Protein AF-A0A932P2G2-F1 (afdb_monomer_lite)

pLDDT: mean 78.52, std 7.55, range [51.53, 88.81]

Foldseek 3Di:
DDPLVVQVVCVVVVHDHDLVVNLVVLVVCCVVCVVCCVVSVVVNVVSVVVVD

Radius of gyration: 10.6 Å; chains: 1; bounding box: 28×20×20 Å

Sequence (52 aa):
MSALAAQLDAEAKGRPVDTDWTRAQVQRLMAVYPEMTNTLGAIAARLATKAA

Secondary structure (DSSP, 8-state):
--HHHHHHHHHHTT----HHHHHHHHHHHHHH-GGGHHHHHHHHHHHHHH--

Structure (mmCIF, N/CA/C/O backbone):
data_AF-A0A932P2G2-F1
#
_entry.id   AF-A0A932P2G2-F1
#
loop_
_atom_site.group_PDB
_atom_site.id
_atom_site.type_symbol
_atom_site.label_atom_id
_atom_site.label_alt_id
_atom_site.label_comp_id
_atom_site.label_asym_id
_atom_site.label_entity_id
_atom_site.label_seq_id
_atom_site.pdbx_PDB_ins_code
_atom_site.Cartn_x
_atom_site.Cartn_y
_atom_site.Cartn_z
_atom_site.occupancy
_atom_site.B_iso_or_equiv
_atom_site.auth_seq_id
_atom_site.auth_comp_id
_atom_site.auth_asym_id
_atom_site.auth_atom_id
_atom_site.pdbx_PDB_model_num
ATOM 1 N N . MET A 1 1 ? -0.493 12.329 -11.307 1.00 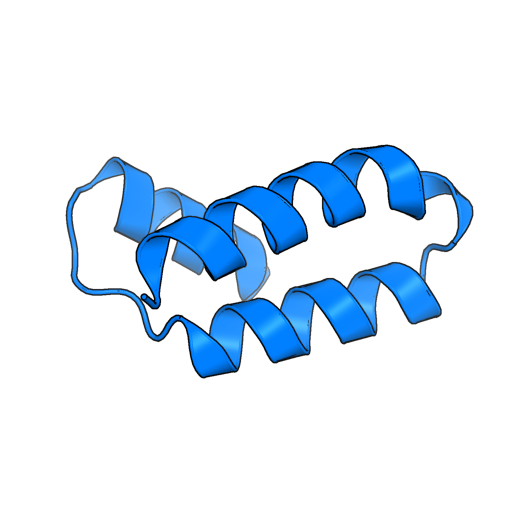56.09 1 MET A N 1
ATOM 2 C CA . MET A 1 1 ? -0.289 11.786 -9.943 1.00 56.09 1 MET A CA 1
ATOM 3 C C . MET A 1 1 ? -0.306 10.272 -10.044 1.00 56.09 1 MET A C 1
ATOM 5 O O . MET A 1 1 ? -1.184 9.755 -10.722 1.00 56.09 1 MET A O 1
ATOM 9 N N . SER A 1 2 ? 0.671 9.567 -9.470 1.00 67.12 2 SER A N 1
ATOM 10 C CA . SER A 1 2 ? 0.676 8.100 -9.492 1.00 67.12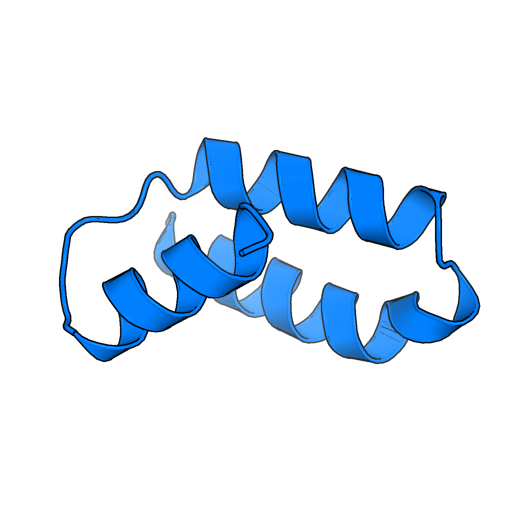 2 SER A CA 1
ATOM 11 C C . SER A 1 2 ? -0.452 7.546 -8.617 1.00 67.12 2 SER A C 1
ATOM 13 O O . SER A 1 2 ? -0.819 8.143 -7.605 1.00 67.12 2 SER A O 1
ATOM 15 N N . ALA A 1 3 ? -0.984 6.391 -9.012 1.00 70.62 3 ALA A N 1
ATOM 16 C CA . ALA A 1 3 ? -1.987 5.612 -8.287 1.00 70.62 3 ALA A CA 1
ATOM 17 C C . ALA A 1 3 ? -1.705 5.508 -6.772 1.00 70.62 3 ALA A C 1
ATOM 19 O O . ALA A 1 3 ? -2.579 5.771 -5.952 1.00 70.62 3 ALA A O 1
ATOM 20 N N . LEU A 1 4 ? -0.454 5.212 -6.408 1.00 72.19 4 LEU A N 1
ATOM 21 C CA . LEU A 1 4 ? -0.011 5.094 -5.018 1.00 72.19 4 LEU A CA 1
ATOM 22 C C . LEU A 1 4 ? -0.081 6.426 -4.250 1.00 72.19 4 LEU A C 1
ATOM 24 O O . LEU A 1 4 ? -0.467 6.443 -3.087 1.00 72.19 4 LEU A O 1
ATOM 28 N N . ALA A 1 5 ? 0.260 7.547 -4.891 1.00 75.81 5 ALA A N 1
ATOM 29 C CA . ALA A 1 5 ? 0.219 8.862 -4.251 1.00 75.81 5 ALA A CA 1
ATOM 30 C C . ALA A 1 5 ? -1.221 9.316 -3.964 1.00 75.81 5 ALA A C 1
ATOM 32 O O . ALA A 1 5 ? -1.492 9.844 -2.889 1.00 75.81 5 ALA A O 1
ATOM 33 N N . ALA A 1 6 ? -2.150 9.065 -4.893 1.00 75.69 6 ALA A N 1
ATOM 34 C CA . ALA A 1 6 ? -3.573 9.329 -4.676 1.00 75.69 6 ALA A CA 1
ATOM 35 C C . ALA A 1 6 ? -4.146 8.468 -3.534 1.00 75.69 6 ALA A C 1
ATOM 37 O O . ALA A 1 6 ? -4.968 8.941 -2.753 1.00 75.69 6 ALA A O 1
ATOM 38 N N . GLN A 1 7 ? -3.664 7.231 -3.405 1.00 74.44 7 GLN A N 1
ATOM 39 C CA . GLN A 1 7 ? -4.059 6.316 -2.339 1.00 74.44 7 GLN A CA 1
ATOM 40 C C . GLN A 1 7 ? -3.556 6.766 -0.960 1.00 74.44 7 GLN A C 1
ATOM 42 O O . GLN A 1 7 ? -4.325 6.788 -0.005 1.00 74.44 7 GLN A O 1
ATOM 47 N N . LEU A 1 8 ? -2.284 7.168 -0.852 1.00 78.31 8 LEU A N 1
ATOM 48 C CA . LEU A 1 8 ? -1.711 7.692 0.394 1.00 78.31 8 LEU A CA 1
ATOM 49 C C . LEU A 1 8 ? -2.405 8.989 0.833 1.00 78.31 8 LEU A C 1
ATOM 51 O O . LEU A 1 8 ? -2.639 9.190 2.022 1.00 78.31 8 LEU A O 1
ATOM 55 N N . ASP A 1 9 ? -2.779 9.845 -0.121 1.00 81.62 9 ASP A N 1
ATOM 56 C CA . ASP A 1 9 ? -3.566 11.053 0.141 1.00 81.62 9 ASP A CA 1
ATOM 57 C C . ASP A 1 9 ? -4.992 10.720 0.616 1.00 81.62 9 ASP A C 1
ATOM 59 O O . ASP A 1 9 ? -5.487 11.324 1.568 1.00 81.62 9 ASP A O 1
ATOM 63 N N . ALA A 1 10 ? -5.642 9.723 0.009 1.00 80.88 10 ALA A N 1
ATOM 64 C CA . ALA A 1 10 ? -6.944 9.237 0.452 1.00 80.88 10 ALA A CA 1
ATOM 65 C C . ALA A 1 10 ? -6.881 8.623 1.864 1.00 80.88 10 ALA A C 1
ATOM 67 O O . ALA A 1 10 ? -7.725 8.958 2.695 1.00 80.88 10 ALA A O 1
ATOM 68 N N . GLU A 1 11 ? -5.855 7.819 2.172 1.00 77.69 11 GLU A N 1
ATOM 69 C CA . GLU A 1 11 ? -5.617 7.277 3.517 1.00 77.69 11 GLU A CA 1
ATOM 70 C C . GLU A 1 11 ? -5.376 8.402 4.536 1.00 77.69 11 GLU A C 1
ATOM 72 O O . GLU A 1 11 ? -5.989 8.404 5.604 1.00 77.69 11 GLU A O 1
ATOM 77 N N . ALA A 1 12 ? -4.538 9.391 4.204 1.00 81.31 12 ALA A N 1
ATOM 78 C CA . ALA A 1 12 ? -4.271 10.546 5.065 1.00 81.31 12 ALA A CA 1
ATOM 79 C C . ALA A 1 12 ? -5.535 11.381 5.336 1.00 81.31 12 ALA A C 1
ATOM 81 O O . ALA A 1 12 ? -5.682 11.959 6.411 1.00 81.31 12 ALA A O 1
ATOM 82 N N . LYS A 1 13 ? -6.469 11.408 4.380 1.00 84.81 13 LYS A N 1
ATOM 83 C CA . LYS A 1 13 ? -7.777 12.071 4.494 1.00 84.81 13 LYS A CA 1
ATOM 84 C C . LYS A 1 13 ? -8.861 11.188 5.124 1.00 84.81 13 LYS A C 1
ATOM 86 O O . LYS A 1 13 ? -10.016 11.608 5.162 1.00 84.81 13 LYS A O 1
ATOM 91 N N . GLY A 1 14 ? -8.524 9.979 5.582 1.00 79.25 14 GLY A N 1
ATOM 92 C CA . GLY A 1 14 ? -9.473 9.034 6.179 1.00 79.25 14 GLY A CA 1
ATOM 93 C C . GLY A 1 14 ? -10.539 8.526 5.205 1.00 79.25 14 GLY A C 1
ATOM 94 O O . GLY A 1 14 ? -11.597 8.067 5.629 1.00 79.25 14 GLY A O 1
ATOM 95 N N . ARG A 1 15 ? -10.296 8.638 3.896 1.00 81.12 15 ARG A N 1
ATOM 96 C CA . ARG A 1 15 ? -11.206 8.136 2.868 1.00 81.12 15 ARG A CA 1
ATOM 97 C C . ARG A 1 15 ? -11.020 6.629 2.713 1.00 81.12 15 ARG A C 1
ATOM 99 O O . ARG A 1 15 ? -9.899 6.142 2.870 1.00 81.12 15 ARG A O 1
ATOM 106 N N . PRO A 1 16 ? -12.090 5.888 2.385 1.00 72.94 16 PRO A N 1
ATOM 107 C CA . PRO A 1 16 ? -11.976 4.468 2.103 1.00 72.94 16 PRO A CA 1
ATOM 108 C C . PRO A 1 16 ? -11.006 4.255 0.941 1.00 72.94 16 PRO A C 1
ATOM 110 O O . PRO A 1 16 ? -11.114 4.895 -0.106 1.00 72.94 16 PRO A O 1
ATOM 113 N N . VAL A 1 17 ? -10.045 3.368 1.163 1.00 73.31 17 VAL A N 1
ATOM 114 C CA . VAL A 1 17 ? -9.011 3.005 0.198 1.00 73.31 17 VAL A CA 1
ATOM 115 C C . VAL A 1 17 ? -9.085 1.516 -0.065 1.00 73.31 17 VAL A C 1
ATOM 117 O O . VAL A 1 17 ? -9.101 0.712 0.867 1.00 73.31 17 VAL A O 1
ATOM 120 N N . ASP A 1 18 ? -9.112 1.162 -1.347 1.00 80.19 18 ASP A N 1
ATOM 121 C CA . ASP A 1 18 ? -9.050 -0.224 -1.797 1.00 80.19 18 ASP A CA 1
ATOM 122 C C . ASP A 1 18 ? -7.676 -0.818 -1.453 1.00 80.19 18 ASP A C 1
ATOM 124 O O . ASP A 1 18 ? -6.643 -0.527 -2.072 1.00 80.19 18 ASP A O 1
ATOM 128 N N . THR A 1 19 ? -7.657 -1.609 -0.389 1.00 76.62 19 THR A N 1
ATOM 129 C CA . THR A 1 19 ? -6.434 -2.132 0.215 1.00 76.62 19 THR A CA 1
ATOM 130 C C . THR A 1 19 ? -5.785 -3.194 -0.674 1.00 76.62 19 THR A C 1
ATOM 132 O O . THR A 1 19 ? -4.554 -3.259 -0.743 1.00 76.62 19 THR A O 1
ATOM 135 N N . ASP A 1 20 ? -6.586 -3.951 -1.427 1.00 81.06 20 ASP A N 1
ATOM 136 C CA . ASP A 1 20 ? -6.118 -4.978 -2.360 1.00 81.06 20 ASP A CA 1
ATOM 137 C C . ASP A 1 20 ? -5.488 -4.351 -3.598 1.00 81.06 20 ASP A C 1
ATOM 139 O O . ASP A 1 20 ? -4.375 -4.716 -3.996 1.00 81.06 20 ASP A O 1
ATOM 143 N N . TRP A 1 21 ? -6.134 -3.324 -4.153 1.00 80.00 21 TRP A N 1
ATOM 144 C CA . TRP A 1 21 ? -5.557 -2.558 -5.250 1.00 80.00 21 TRP A CA 1
ATOM 145 C C . TRP A 1 21 ? -4.244 -1.881 -4.837 1.00 80.00 21 TRP A C 1
ATOM 147 O O . TRP A 1 21 ? -3.262 -1.919 -5.583 1.00 80.00 21 TRP A O 1
ATOM 157 N N . THR A 1 22 ? -4.170 -1.333 -3.617 1.00 78.81 22 THR A N 1
ATOM 158 C CA . THR A 1 22 ? -2.929 -0.725 -3.098 1.00 78.81 22 THR A CA 1
ATOM 159 C C . THR A 1 22 ? -1.808 -1.747 -2.985 1.00 78.81 22 THR A C 1
ATOM 161 O O . THR A 1 22 ? -0.682 -1.484 -3.410 1.00 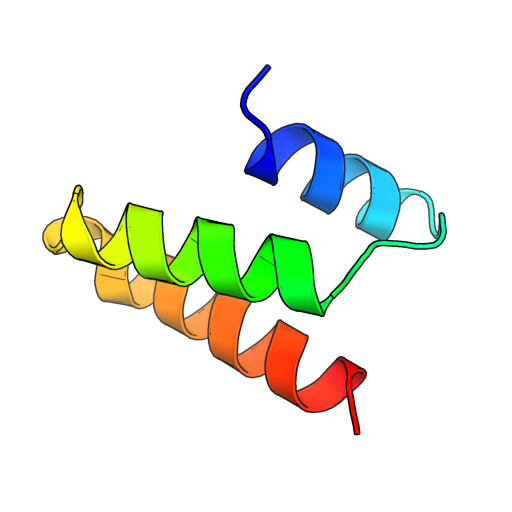78.81 22 THR A O 1
ATOM 164 N N . ARG A 1 23 ? -2.111 -2.929 -2.439 1.00 81.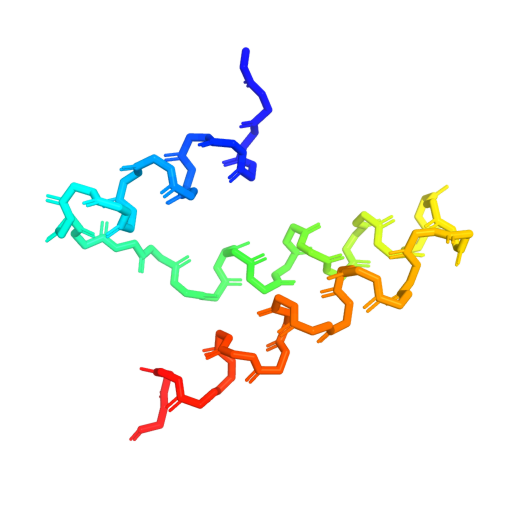56 23 ARG A N 1
ATOM 165 C CA . ARG A 1 23 ? -1.148 -4.021 -2.296 1.00 81.56 23 ARG A CA 1
ATOM 166 C C . ARG A 1 23 ? -0.572 -4.419 -3.654 1.00 81.56 23 ARG A C 1
ATOM 168 O O . ARG A 1 23 ? 0.648 -4.523 -3.777 1.00 81.56 23 ARG A O 1
ATOM 175 N N . ALA A 1 24 ? -1.419 -4.562 -4.673 1.00 84.38 24 ALA A N 1
ATOM 176 C CA . ALA A 1 24 ? -0.985 -4.886 -6.030 1.00 84.38 24 ALA A CA 1
ATOM 177 C C . ALA A 1 24 ? -0.066 -3.802 -6.628 1.00 84.38 24 ALA A C 1
ATOM 179 O O . ALA A 1 24 ? 0.950 -4.123 -7.248 1.00 84.38 24 ALA A O 1
ATOM 180 N N . GLN A 1 25 ? -0.370 -2.515 -6.409 1.00 83.38 25 GLN A N 1
ATOM 181 C CA . GLN A 1 25 ? 0.485 -1.417 -6.879 1.00 83.38 25 GLN A CA 1
ATOM 182 C C . GLN A 1 25 ? 1.842 -1.393 -6.168 1.00 83.38 25 GLN A C 1
ATOM 184 O O . GLN A 1 25 ? 2.866 -1.212 -6.824 1.00 83.38 25 GLN A O 1
ATOM 189 N N . VAL A 1 26 ? 1.873 -1.611 -4.851 1.00 83.44 26 VAL A N 1
ATOM 190 C CA . VAL A 1 26 ? 3.125 -1.649 -4.080 1.00 83.44 26 VAL A CA 1
ATOM 191 C C . VAL A 1 26 ? 3.996 -2.827 -4.516 1.00 83.44 26 VAL A C 1
ATOM 193 O O . VAL A 1 26 ? 5.180 -2.632 -4.776 1.00 83.44 26 VAL A O 1
ATOM 196 N N . GLN A 1 27 ? 3.417 -4.019 -4.694 1.00 84.88 27 GLN A N 1
ATOM 197 C CA . GLN A 1 27 ? 4.143 -5.185 -5.214 1.00 84.88 27 GLN A CA 1
ATOM 198 C C . GLN A 1 27 ? 4.710 -4.934 -6.615 1.00 84.88 27 GLN A C 1
ATOM 200 O O . GLN A 1 27 ? 5.859 -5.277 -6.893 1.00 84.88 27 GLN A O 1
ATOM 205 N N . ARG A 1 28 ? 3.937 -4.280 -7.491 1.00 86.00 28 ARG A N 1
ATOM 206 C CA . ARG A 1 28 ? 4.408 -3.898 -8.825 1.00 86.00 28 ARG A CA 1
ATOM 207 C C . ARG A 1 28 ? 5.563 -2.902 -8.755 1.00 86.00 28 ARG A C 1
ATOM 209 O O . ARG A 1 28 ? 6.535 -3.059 -9.485 1.00 86.00 28 ARG A O 1
ATOM 216 N N . LEU A 1 29 ? 5.481 -1.904 -7.874 1.00 83.75 29 LEU A N 1
ATOM 217 C CA . LEU A 1 29 ? 6.560 -0.937 -7.675 1.00 83.75 29 LEU A CA 1
ATOM 218 C C . LEU A 1 29 ? 7.827 -1.594 -7.118 1.00 83.75 29 LEU A C 1
ATOM 220 O O . LEU A 1 29 ? 8.908 -1.244 -7.570 1.00 83.75 29 LEU A O 1
ATOM 224 N N . MET A 1 30 ? 7.711 -2.565 -6.207 1.00 85.81 30 MET A N 1
ATOM 225 C CA . MET A 1 30 ? 8.866 -3.319 -5.694 1.00 85.81 30 MET A CA 1
ATOM 226 C C . MET A 1 30 ? 9.567 -4.120 -6.799 1.00 85.81 30 MET A C 1
ATOM 228 O O . MET A 1 30 ? 10.784 -4.260 -6.770 1.00 85.81 30 MET A O 1
ATOM 232 N N . ALA A 1 31 ? 8.817 -4.618 -7.787 1.00 86.88 31 ALA A N 1
ATOM 233 C CA . ALA A 1 31 ? 9.385 -5.328 -8.932 1.00 86.88 31 ALA A CA 1
ATOM 234 C C . ALA A 1 31 ? 10.088 -4.397 -9.938 1.00 86.88 31 ALA A C 1
ATOM 236 O O . ALA A 1 31 ? 11.045 -4.814 -10.584 1.00 86.88 31 ALA A O 1
ATOM 237 N N . VAL A 1 32 ? 9.614 -3.154 -10.089 1.00 88.81 32 VAL A N 1
ATOM 238 C CA . VAL A 1 32 ? 10.188 -2.166 -11.027 1.00 88.81 32 VAL A CA 1
ATOM 239 C C . VAL A 1 32 ? 11.351 -1.389 -10.403 1.00 88.81 32 VAL A C 1
ATOM 241 O O . VAL A 1 32 ? 12.300 -1.058 -11.105 1.00 88.81 32 VAL A O 1
ATOM 244 N N . TYR A 1 33 ? 11.283 -1.126 -9.098 1.00 85.62 33 TYR A N 1
ATOM 245 C CA . TYR A 1 33 ? 12.263 -0.353 -8.332 1.00 85.62 33 TYR A CA 1
ATOM 246 C C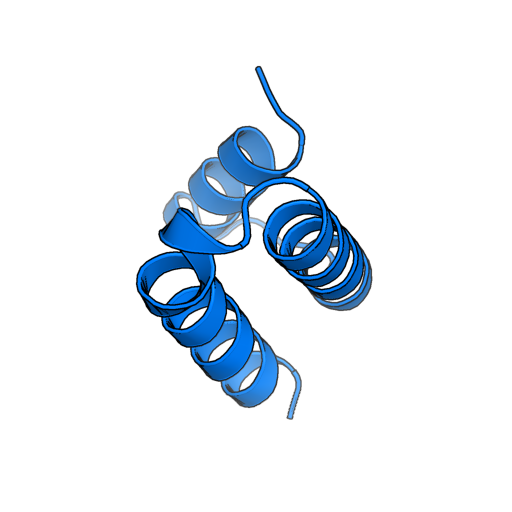 . TYR A 1 33 ? 12.767 -1.177 -7.137 1.00 85.62 33 TYR A C 1
ATOM 248 O O . TYR A 1 33 ? 12.400 -0.902 -5.986 1.00 85.62 33 TYR A O 1
ATOM 256 N N . PRO A 1 34 ? 13.579 -2.221 -7.379 1.00 83.00 34 PRO A N 1
ATOM 257 C CA . PRO A 1 34 ? 14.070 -3.106 -6.326 1.00 83.00 34 PRO A CA 1
ATOM 258 C C . PRO A 1 34 ? 14.906 -2.370 -5.267 1.00 83.00 34 PRO A C 1
ATOM 260 O O . PRO A 1 34 ? 14.900 -2.757 -4.099 1.00 83.00 34 PRO A O 1
ATOM 263 N N . GLU A 1 35 ? 15.555 -1.262 -5.612 1.00 87.62 35 GLU A N 1
ATOM 264 C CA . GLU A 1 35 ? 16.265 -0.385 -4.678 1.00 87.62 35 GLU A CA 1
ATOM 265 C C . GLU A 1 35 ? 15.338 0.300 -3.658 1.00 87.62 35 GLU A C 1
ATOM 267 O O . GLU A 1 35 ? 15.767 0.650 -2.559 1.00 87.62 35 GLU A O 1
ATOM 272 N N . MET A 1 36 ? 14.045 0.436 -3.974 1.00 83.19 36 MET A N 1
ATOM 273 C CA . MET A 1 36 ? 13.031 1.020 -3.089 1.00 83.19 36 MET A CA 1
ATOM 274 C C . MET A 1 36 ? 12.285 -0.029 -2.250 1.00 83.19 36 MET A C 1
ATOM 276 O O . MET A 1 36 ? 11.368 0.319 -1.499 1.00 83.19 36 MET A O 1
ATOM 280 N N . THR A 1 37 ? 12.679 -1.305 -2.334 1.00 82.31 37 THR A N 1
ATOM 281 C CA . THR A 1 37 ? 12.034 -2.437 -1.642 1.00 82.31 37 THR A CA 1
ATOM 282 C C . THR A 1 37 ? 11.909 -2.218 -0.136 1.00 82.31 37 THR A C 1
ATOM 284 O O . THR A 1 37 ? 10.884 -2.575 0.434 1.00 82.31 37 THR A O 1
ATOM 287 N N . ASN A 1 38 ? 12.886 -1.582 0.520 1.00 81.38 38 ASN A N 1
ATOM 288 C CA . ASN A 1 38 ? 12.806 -1.309 1.961 1.00 81.38 38 ASN A CA 1
ATOM 289 C C . ASN A 1 38 ? 11.669 -0.336 2.310 1.00 81.38 38 ASN A C 1
ATOM 291 O O . ASN A 1 38 ? 10.885 -0.590 3.224 1.00 81.38 38 ASN A O 1
ATOM 295 N N . THR A 1 39 ? 11.543 0.763 1.563 1.00 81.94 39 THR A N 1
ATOM 296 C CA . THR A 1 39 ? 10.491 1.764 1.788 1.00 81.94 39 THR A CA 1
ATOM 297 C C . THR A 1 39 ? 9.118 1.214 1.408 1.00 81.94 39 THR A C 1
ATOM 299 O O . THR A 1 39 ? 8.155 1.355 2.159 1.00 81.94 39 THR A O 1
ATOM 302 N N . LEU A 1 40 ? 9.026 0.541 0.260 1.00 81.19 40 LEU A N 1
ATOM 303 C CA . LEU A 1 40 ? 7.783 -0.046 -0.238 1.00 81.19 40 LEU A CA 1
ATOM 304 C C . LEU A 1 40 ? 7.336 -1.253 0.600 1.00 81.19 40 LEU A C 1
ATOM 306 O O . LEU A 1 40 ? 6.142 -1.428 0.831 1.00 81.19 40 LEU A O 1
ATOM 310 N N . GLY A 1 41 ? 8.275 -2.041 1.124 1.00 82.88 41 GLY A N 1
ATOM 311 C CA . GLY A 1 41 ? 8.007 -3.175 2.006 1.00 82.88 41 GLY A CA 1
ATOM 312 C C . GLY A 1 41 ? 7.371 -2.750 3.330 1.00 82.88 41 GLY A C 1
ATOM 313 O O . GLY A 1 41 ? 6.414 -3.381 3.776 1.00 82.88 41 GLY A O 1
ATOM 314 N N . ALA A 1 42 ? 7.817 -1.634 3.916 1.00 82.88 42 ALA A N 1
ATOM 315 C CA . ALA A 1 42 ? 7.185 -1.065 5.108 1.00 82.88 42 ALA A CA 1
ATOM 316 C C . ALA A 1 42 ? 5.730 -0.631 4.841 1.00 82.88 42 ALA A C 1
ATOM 318 O O . ALA A 1 42 ? 4.843 -0.865 5.667 1.00 82.88 42 ALA A O 1
ATOM 319 N N . ILE A 1 43 ? 5.464 -0.054 3.663 1.00 80.75 43 ILE A N 1
ATOM 320 C CA . ILE A 1 43 ? 4.109 0.315 3.230 1.00 80.75 43 ILE A CA 1
ATOM 321 C C . ILE A 1 43 ? 3.252 -0.945 3.034 1.00 80.75 43 ILE A C 1
ATOM 323 O O . ILE A 1 43 ? 2.136 -1.010 3.547 1.00 80.75 43 ILE A O 1
ATOM 327 N N . ALA A 1 44 ? 3.777 -1.974 2.362 1.00 80.12 44 ALA A N 1
ATOM 328 C CA . ALA A 1 44 ? 3.082 -3.246 2.162 1.00 80.12 44 ALA A CA 1
ATOM 329 C C . ALA A 1 44 ? 2.724 -3.935 3.490 1.00 80.12 44 ALA A C 1
ATOM 331 O O . ALA A 1 44 ? 1.596 -4.399 3.654 1.00 80.12 44 ALA A O 1
ATOM 332 N N . ALA A 1 45 ? 3.655 -3.971 4.448 1.00 82.25 45 ALA A N 1
ATOM 333 C CA . ALA A 1 45 ? 3.434 -4.569 5.763 1.00 82.25 45 ALA A CA 1
ATOM 334 C C . ALA A 1 45 ? 2.325 -3.843 6.539 1.00 82.25 45 ALA A C 1
ATOM 336 O O . ALA A 1 45 ? 1.420 -4.489 7.067 1.00 82.25 45 ALA A O 1
ATOM 337 N N . ARG A 1 46 ? 2.346 -2.503 6.535 1.00 79.81 46 ARG A N 1
ATOM 338 C CA . ARG A 1 46 ? 1.309 -1.663 7.153 1.00 79.81 46 ARG A CA 1
ATOM 339 C C . ARG A 1 46 ? -0.066 -1.880 6.519 1.00 79.81 46 ARG A C 1
ATOM 341 O O . ARG A 1 46 ? -1.063 -1.966 7.232 1.00 79.81 46 ARG A O 1
ATOM 348 N N . LEU A 1 47 ? -0.132 -1.973 5.191 1.00 75.56 47 LEU A N 1
ATOM 349 C CA . LEU A 1 47 ? -1.383 -2.256 4.480 1.00 75.56 47 LEU A CA 1
ATOM 350 C C . LEU A 1 47 ? -1.914 -3.652 4.815 1.00 75.56 47 LEU A C 1
ATOM 352 O O . LEU A 1 47 ? -3.119 -3.825 4.971 1.00 75.56 47 LEU A O 1
ATOM 356 N N . ALA A 1 48 ? -1.027 -4.636 4.984 1.00 73.25 48 ALA A N 1
ATOM 357 C CA . ALA A 1 48 ? -1.422 -5.984 5.370 1.00 73.25 48 ALA A CA 1
ATOM 358 C C . ALA A 1 48 ? -2.031 -6.053 6.775 1.00 73.25 48 ALA A C 1
ATOM 360 O O . ALA A 1 48 ? -2.950 -6.837 6.980 1.00 73.25 48 ALA A O 1
ATOM 361 N N . THR A 1 49 ? -1.571 -5.218 7.712 1.00 74.00 49 THR A N 1
ATOM 362 C CA . THR A 1 49 ? -2.127 -5.160 9.075 1.00 74.00 49 THR A CA 1
ATOM 363 C C . THR A 1 49 ? -3.490 -4.473 9.136 1.00 74.00 49 THR A C 1
ATOM 365 O O . THR A 1 49 ? -4.248 -4.732 10.057 1.00 74.00 49 THR A O 1
ATOM 368 N N . LYS A 1 50 ? -3.800 -3.588 8.181 1.00 66.62 50 LYS A N 1
ATOM 369 C CA . LYS A 1 50 ? -5.093 -2.886 8.104 1.00 66.62 50 LYS A CA 1
ATOM 370 C C . LYS A 1 50 ? -6.195 -3.675 7.394 1.00 66.62 50 LYS A C 1
ATOM 372 O O . LYS A 1 50 ? -7.354 -3.297 7.498 1.00 66.62 50 LYS A O 1
ATOM 377 N N . ALA A 1 51 ? -5.823 -4.701 6.632 1.00 58.47 51 ALA A N 1
ATOM 378 C CA . ALA A 1 51 ? -6.757 -5.543 5.8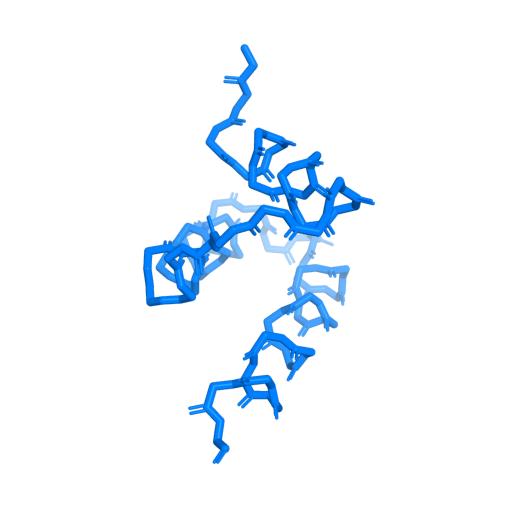87 1.00 58.47 51 ALA A CA 1
ATOM 379 C C . ALA A 1 51 ? -7.283 -6.748 6.697 1.00 58.47 51 ALA A C 1
ATOM 381 O O . ALA A 1 51 ? -8.149 -7.459 6.196 1.00 58.47 51 ALA A O 1
ATOM 382 N N . ALA A 1 52 ? -6.738 -6.994 7.896 1.00 51.53 52 ALA A N 1
ATOM 383 C CA . ALA A 1 52 ? -7.148 -8.049 8.829 1.00 51.53 52 ALA A CA 1
ATOM 384 C C . ALA A 1 52 ? -8.051 -7.478 9.929 1.00 51.53 52 ALA A C 1
ATOM 386 O O . ALA A 1 52 ? -8.972 -8.209 10.353 1.00 51.53 52 ALA A O 1
#